Protein AF-A0A523STI7-F1 (afdb_monomer_lite)

pLDDT: mean 82.69, std 12.05, range [50.53, 94.75]

Secondary structure (DSSP, 8-state):
-HHHHHHHHHHHHHTT--HHHHHHHTT---S-HHHHHT----HHHHHHHHHHHHHHHHHHH--

Structure (mmCIF, N/CA/C/O backbone):
data_AF-A0A523STI7-F1
#
_entry.id   AF-A0A523STI7-F1
#
loop_
_atom_site.group_PDB
_atom_site.id
_atom_site.type_symbol
_atom_site.label_atom_id
_atom_site.label_alt_id
_atom_site.label_comp_id
_atom_site.label_asym_id
_atom_site.label_entity_id
_atom_site.label_seq_id
_atom_site.pdbx_PDB_ins_code
_atom_site.Cartn_x
_atom_site.Cartn_y
_atom_site.Cartn_z
_atom_site.occupancy
_atom_site.B_iso_or_equiv
_atom_site.auth_seq_id
_atom_site.auth_comp_id
_atom_site.auth_asym_id
_atom_site.auth_atom_id
_atom_site.pdbx_PDB_model_num
ATOM 1 N N . MET A 1 1 ? 3.704 -10.253 16.348 1.00 57.62 1 MET A N 1
ATOM 2 C CA . MET A 1 1 ? 4.161 -9.261 15.338 1.00 57.62 1 MET A CA 1
ATOM 3 C C . MET A 1 1 ? 3.762 -9.605 13.898 1.00 57.62 1 MET A C 1
ATOM 5 O O . MET A 1 1 ? 3.552 -8.670 13.139 1.00 57.62 1 MET A O 1
ATOM 9 N N . ASN A 1 2 ? 3.649 -10.881 13.494 1.00 75.94 2 ASN A N 1
ATOM 10 C CA . ASN A 1 2 ? 3.335 -11.233 12.096 1.00 75.94 2 ASN A CA 1
ATOM 11 C C . ASN A 1 2 ? 1.863 -11.019 11.700 1.00 75.94 2 ASN A C 1
ATOM 13 O O . ASN A 1 2 ? 1.611 -10.526 10.610 1.00 75.94 2 ASN A O 1
ATOM 17 N N . GLU A 1 3 ? 0.910 -11.249 12.605 1.00 86.12 3 GLU A N 1
ATOM 18 C CA . GLU A 1 3 ? -0.531 -11.147 12.304 1.00 86.12 3 GLU A CA 1
ATOM 19 C C . GLU A 1 3 ? -0.970 -9.762 11.805 1.00 86.12 3 GLU A C 1
ATOM 21 O O . GLU A 1 3 ? -1.705 -9.663 10.830 1.00 86.12 3 GLU A O 1
ATOM 26 N N . LEU A 1 4 ? -0.462 -8.679 12.406 1.00 86.81 4 LEU A N 1
ATOM 27 C CA . LEU A 1 4 ? -0.723 -7.304 11.949 1.00 86.81 4 LEU A CA 1
ATOM 28 C C . LEU A 1 4 ? -0.198 -7.058 10.531 1.00 86.81 4 LEU A C 1
ATOM 30 O O . LEU A 1 4 ? -0.840 -6.384 9.726 1.00 86.81 4 LEU A O 1
ATOM 34 N N . ARG A 1 5 ? 0.978 -7.612 10.220 1.00 88.00 5 ARG A N 1
ATOM 35 C CA . ARG A 1 5 ? 1.604 -7.481 8.904 1.00 88.00 5 ARG A CA 1
ATOM 36 C C . ARG A 1 5 ? 0.839 -8.287 7.850 1.00 88.00 5 ARG A C 1
ATOM 38 O O . ARG A 1 5 ? 0.692 -7.816 6.722 1.00 88.00 5 ARG A O 1
ATOM 45 N N . ASP A 1 6 ? 0.330 -9.453 8.224 1.00 90.00 6 ASP A N 1
ATOM 46 C CA . ASP A 1 6 ? -0.455 -10.328 7.352 1.00 90.00 6 ASP A CA 1
ATOM 47 C C . ASP A 1 6 ? -1.867 -9.774 7.124 1.00 90.00 6 ASP A C 1
ATOM 49 O O . ASP A 1 6 ? -2.367 -9.777 5.995 1.00 90.00 6 ASP A O 1
ATOM 53 N N . PHE A 1 7 ? -2.476 -9.200 8.163 1.00 91.81 7 PHE A N 1
ATOM 54 C CA . PHE A 1 7 ? -3.731 -8.465 8.059 1.00 91.81 7 PHE A CA 1
ATOM 55 C C . PHE A 1 7 ? -3.584 -7.246 7.149 1.00 91.81 7 PHE A C 1
ATOM 57 O O . PHE A 1 7 ? -4.356 -7.107 6.203 1.00 91.81 7 PHE A O 1
ATOM 64 N N . TYR A 1 8 ? -2.558 -6.411 7.363 1.00 91.88 8 TYR A N 1
ATOM 65 C CA . TYR A 1 8 ? -2.256 -5.285 6.477 1.00 91.88 8 TYR A CA 1
ATOM 66 C C . TYR A 1 8 ? -2.089 -5.756 5.032 1.00 91.88 8 TYR A C 1
ATOM 68 O O . TYR A 1 8 ? -2.699 -5.195 4.128 1.00 91.88 8 TYR A O 1
ATOM 76 N N . ALA A 1 9 ? -1.304 -6.812 4.801 1.00 92.12 9 ALA A N 1
ATOM 77 C CA . ALA A 1 9 ? -1.071 -7.318 3.455 1.00 92.12 9 ALA A CA 1
ATOM 78 C C . ALA A 1 9 ? -2.373 -7.772 2.781 1.00 92.12 9 ALA A C 1
ATOM 80 O O . ALA A 1 9 ? -2.651 -7.400 1.642 1.00 92.12 9 ALA A O 1
ATOM 81 N N . THR A 1 10 ? -3.202 -8.516 3.511 1.00 93.25 10 THR A N 1
ATOM 82 C CA . THR A 1 10 ? -4.510 -8.981 3.036 1.00 93.25 10 THR A CA 1
ATOM 83 C C . THR A 1 10 ? -5.444 -7.810 2.745 1.00 93.25 10 THR A C 1
ATOM 85 O O . THR A 1 10 ? -6.102 -7.785 1.704 1.00 93.25 10 THR A O 1
ATOM 88 N N . PHE A 1 11 ? -5.482 -6.817 3.633 1.00 94.19 11 PHE A N 1
ATOM 89 C CA . PHE A 1 11 ? -6.303 -5.626 3.474 1.00 94.19 11 PHE A CA 1
ATOM 90 C C . PHE A 1 11 ? -5.896 -4.837 2.226 1.00 94.19 11 PHE A C 1
ATOM 92 O O . PHE A 1 11 ? -6.748 -4.531 1.396 1.00 94.19 11 PHE A O 1
ATOM 99 N N . MET A 1 12 ? -4.604 -4.560 2.045 1.00 94.19 12 MET A N 1
ATOM 100 C CA . MET A 1 12 ? -4.109 -3.787 0.903 1.00 94.19 12 MET A CA 1
ATOM 101 C C . MET A 1 12 ? -4.378 -4.500 -0.428 1.00 94.19 12 MET A C 1
ATOM 103 O O . MET A 1 12 ? -4.807 -3.857 -1.385 1.00 94.19 12 MET A O 1
ATOM 107 N N . VAL A 1 13 ? -4.208 -5.828 -0.487 1.00 93.25 13 VAL A N 1
ATOM 108 C CA . VAL A 1 13 ? -4.521 -6.605 -1.699 1.00 93.25 13 VAL A CA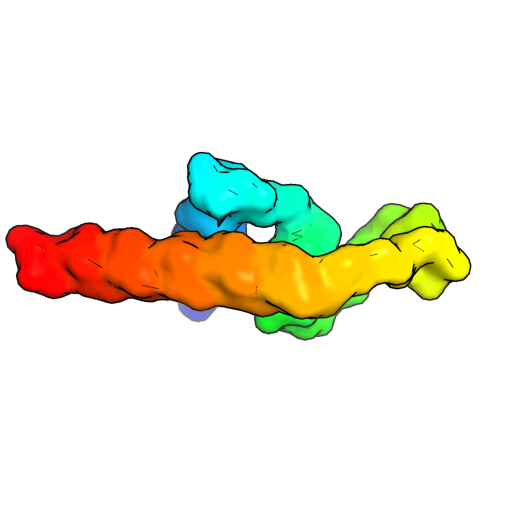 1
ATOM 109 C C . VAL A 1 13 ? -6.007 -6.524 -2.051 1.00 93.25 13 VAL A C 1
ATOM 111 O O . VAL A 1 13 ? -6.362 -6.316 -3.210 1.00 93.25 13 VAL A O 1
ATOM 114 N N . ARG A 1 14 ? -6.895 -6.615 -1.053 1.00 93.12 14 ARG A N 1
ATOM 115 C CA . ARG A 1 14 ? -8.346 -6.469 -1.262 1.00 93.12 14 ARG A CA 1
ATOM 116 C C . ARG A 1 14 ? -8.749 -5.077 -1.758 1.00 93.12 14 ARG A C 1
ATOM 118 O O . ARG A 1 14 ? -9.769 -4.965 -2.427 1.00 93.12 14 ARG A O 1
ATOM 125 N N . HIS A 1 15 ? -7.945 -4.053 -1.478 1.00 92.38 15 HIS A N 1
ATOM 126 C CA . HIS A 1 15 ? -8.183 -2.666 -1.892 1.00 92.38 15 HIS A CA 1
ATOM 127 C C . HIS A 1 15 ? -7.381 -2.260 -3.140 1.00 92.38 15 HIS A C 1
ATOM 129 O O . HIS A 1 15 ? -7.145 -1.079 -3.395 1.00 92.38 15 HIS A O 1
ATOM 135 N N . GLY A 1 16 ? -6.997 -3.244 -3.960 1.00 87.25 16 GLY A N 1
ATOM 136 C CA . GLY A 1 16 ? -6.488 -3.009 -5.310 1.00 87.25 16 GLY A CA 1
ATOM 137 C C . GLY A 1 16 ? -4.977 -2.821 -5.405 1.00 87.25 16 GLY A C 1
ATOM 138 O O . GLY A 1 16 ? -4.511 -2.265 -6.401 1.00 87.25 16 GLY A O 1
ATOM 139 N N . LEU A 1 17 ? -4.209 -3.260 -4.403 1.00 91.06 17 LEU A N 1
ATOM 140 C CA . LEU A 1 17 ? -2.758 -3.411 -4.520 1.00 91.06 17 LEU A CA 1
ATOM 141 C C . LEU A 1 17 ? -2.377 -4.836 -4.926 1.00 91.06 17 LEU A C 1
ATOM 143 O O . LEU A 1 17 ? -3.056 -5.802 -4.584 1.00 91.06 17 LEU A O 1
ATOM 147 N N . ILE A 1 18 ? -1.253 -4.978 -5.622 1.00 89.38 18 ILE A N 1
ATOM 148 C CA . ILE A 1 18 ? -0.667 -6.296 -5.904 1.00 89.38 18 ILE A CA 1
ATOM 149 C C . ILE A 1 18 ? 0.309 -6.708 -4.798 1.00 89.38 18 ILE A C 1
ATOM 151 O O . ILE A 1 18 ? 0.797 -5.876 -4.029 1.00 89.38 18 ILE A O 1
ATOM 155 N N . ARG A 1 19 ? 0.612 -8.006 -4.703 1.00 87.25 19 ARG A N 1
ATOM 156 C CA . ARG A 1 19 ? 1.485 -8.539 -3.641 1.00 87.25 19 ARG A CA 1
ATOM 157 C C . ARG A 1 19 ? 2.865 -7.899 -3.652 1.00 87.25 19 ARG A C 1
ATOM 159 O O . ARG A 1 19 ? 3.428 -7.655 -2.597 1.00 87.25 19 ARG A O 1
ATOM 166 N N . GLU A 1 20 ? 3.375 -7.571 -4.824 1.00 86.06 20 GLU A N 1
ATOM 167 C CA . GLU A 1 20 ? 4.687 -6.974 -5.015 1.00 86.06 20 GLU A CA 1
ATOM 168 C C . GLU A 1 20 ? 4.739 -5.520 -4.536 1.00 86.06 20 GLU A C 1
ATOM 170 O O . GLU A 1 20 ? 5.750 -5.089 -3.987 1.00 86.06 20 GLU A O 1
ATOM 175 N N . GLU A 1 21 ? 3.629 -4.788 -4.661 1.00 87.94 21 GLU A N 1
ATOM 176 C CA . GLU A 1 21 ? 3.462 -3.457 -4.069 1.00 87.94 21 GLU A CA 1
ATOM 177 C C . GLU A 1 21 ? 3.425 -3.537 -2.551 1.00 87.94 21 GLU A C 1
ATOM 179 O O . GLU A 1 21 ? 4.086 -2.760 -1.869 1.00 87.94 21 GLU A O 1
ATOM 184 N N . VAL A 1 22 ? 2.680 -4.500 -2.017 1.00 90.81 22 VAL A N 1
ATOM 185 C CA . VAL A 1 22 ? 2.589 -4.724 -0.575 1.00 90.81 22 VAL A CA 1
ATOM 186 C C . VAL A 1 22 ? 3.936 -5.156 0.003 1.00 90.81 22 VAL A C 1
ATOM 188 O O . VAL A 1 22 ? 4.344 -4.642 1.042 1.00 90.81 22 VAL A O 1
ATOM 191 N N . ASP A 1 23 ? 4.651 -6.048 -0.677 1.00 88.44 23 ASP A N 1
ATOM 192 C CA . ASP A 1 23 ? 5.991 -6.472 -0.285 1.00 88.44 23 ASP A CA 1
ATOM 193 C C . ASP A 1 23 ? 6.960 -5.286 -0.301 1.00 88.44 23 ASP A C 1
ATOM 195 O O . ASP A 1 23 ? 7.662 -5.082 0.691 1.00 88.44 23 ASP A O 1
ATOM 199 N N . LEU A 1 24 ? 6.925 -4.439 -1.340 1.00 86.62 24 LEU A N 1
ATOM 200 C CA . LEU A 1 24 ? 7.698 -3.193 -1.384 1.00 86.62 24 LEU A CA 1
ATOM 201 C C . LEU A 1 24 ? 7.390 -2.298 -0.171 1.00 86.62 24 LEU A C 1
ATOM 203 O O . LEU A 1 24 ? 8.313 -1.844 0.504 1.00 86.62 24 LEU A O 1
ATOM 207 N N . LEU A 1 25 ? 6.109 -2.065 0.131 1.00 88.56 25 LEU A N 1
ATOM 208 C CA . LEU A 1 25 ? 5.675 -1.224 1.256 1.00 88.56 25 LEU A CA 1
ATOM 209 C C . LEU A 1 25 ? 6.111 -1.788 2.613 1.00 88.56 25 LEU A C 1
ATOM 211 O O . LEU A 1 25 ? 6.375 -1.032 3.545 1.00 88.56 25 LEU A O 1
ATOM 215 N N . GLN A 1 26 ? 6.210 -3.112 2.729 1.00 90.38 26 GLN A N 1
ATOM 216 C CA . GLN A 1 26 ? 6.680 -3.795 3.932 1.00 90.38 26 GLN A CA 1
ATOM 217 C C . GLN A 1 26 ? 8.207 -3.963 3.985 1.00 90.38 26 GLN A C 1
ATOM 219 O O . GLN A 1 26 ? 8.712 -4.564 4.936 1.00 90.38 26 GLN A O 1
ATOM 224 N N . GLY A 1 27 ? 8.943 -3.455 2.990 1.00 86.25 27 GLY A N 1
ATOM 225 C CA . GLY A 1 27 ? 10.397 -3.592 2.889 1.00 86.25 27 GLY A CA 1
ATOM 226 C C . GLY A 1 27 ? 10.866 -5.007 2.534 1.00 86.25 27 GLY A C 1
ATOM 227 O O . GLY A 1 27 ? 12.029 -5.347 2.747 1.00 86.25 27 GLY A O 1
ATOM 228 N N . ARG A 1 28 ? 9.977 -5.859 2.017 1.00 83.88 28 ARG A N 1
ATOM 229 C CA . ARG A 1 28 ? 10.302 -7.202 1.533 1.00 83.88 28 ARG A CA 1
ATOM 230 C C . ARG A 1 28 ? 10.761 -7.122 0.088 1.00 83.88 28 ARG A C 1
ATOM 232 O O . ARG A 1 28 ? 10.134 -6.488 -0.757 1.00 83.88 28 ARG A O 1
ATOM 239 N N . ILE A 1 29 ? 11.843 -7.827 -0.220 1.00 73.06 29 ILE A N 1
ATOM 240 C CA . ILE A 1 29 ? 12.280 -7.944 -1.604 1.00 73.06 29 ILE A CA 1
ATOM 241 C C . ILE A 1 29 ? 11.442 -9.031 -2.274 1.00 73.06 29 ILE A C 1
ATOM 243 O O . ILE A 1 29 ? 11.568 -10.208 -1.928 1.00 73.06 29 ILE A O 1
ATOM 247 N N . SER A 1 30 ? 10.612 -8.639 -3.243 1.00 67.88 30 SER A N 1
ATOM 248 C CA . SER A 1 30 ? 9.832 -9.595 -4.029 1.00 67.88 30 SER A CA 1
ATOM 249 C C . SER A 1 30 ? 10.750 -10.655 -4.656 1.00 67.88 30 SER A C 1
ATOM 251 O O . SER A 1 30 ? 11.855 -10.362 -5.133 1.00 67.88 30 SER A O 1
ATOM 253 N N . LYS A 1 31 ? 10.284 -11.910 -4.644 1.00 67.94 31 LYS A N 1
ATOM 254 C CA . LYS A 1 31 ? 10.964 -13.044 -5.294 1.00 67.94 31 LYS A CA 1
ATOM 255 C C 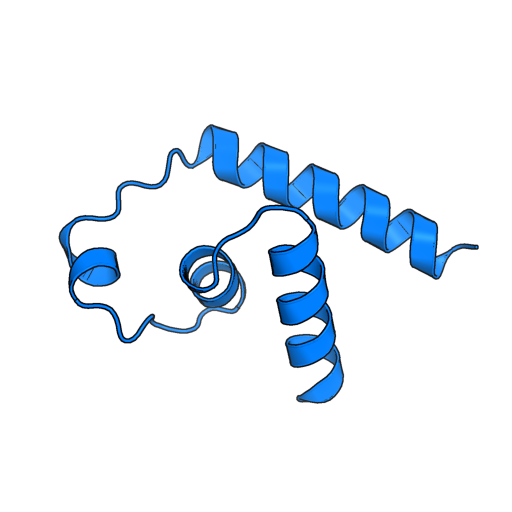. LYS A 1 31 ? 10.861 -12.983 -6.823 1.00 67.94 31 LYS A C 1
ATOM 257 O O . LYS A 1 31 ? 11.550 -13.734 -7.506 1.00 67.94 31 LYS A O 1
ATOM 262 N N . SER A 1 32 ? 10.013 -12.106 -7.361 1.00 68.94 32 SER A N 1
ATOM 263 C CA . SER A 1 32 ? 9.828 -11.954 -8.800 1.00 68.94 32 SER A CA 1
ATOM 264 C C . SER A 1 32 ? 11.003 -11.202 -9.434 1.00 68.94 32 SER A C 1
ATOM 266 O O . SER A 1 32 ? 11.262 -10.037 -9.123 1.00 68.94 32 SER A O 1
ATOM 268 N N . ILE A 1 33 ? 11.704 -11.864 -10.361 1.00 61.28 33 ILE A N 1
ATOM 269 C CA . ILE A 1 33 ? 12.806 -11.276 -11.145 1.00 61.28 33 ILE A CA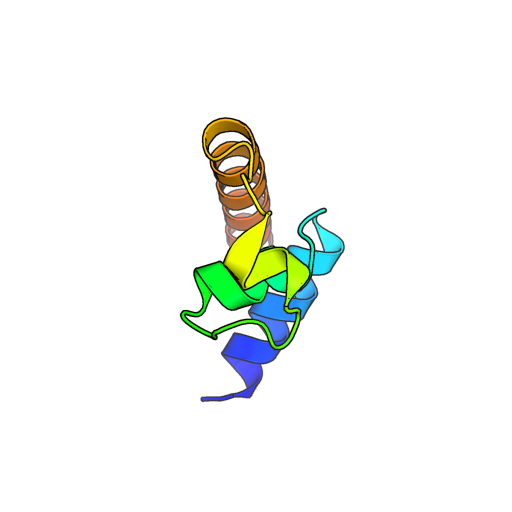 1
ATOM 270 C C . ILE A 1 33 ? 12.305 -10.077 -11.967 1.00 61.28 33 ILE A C 1
ATOM 272 O O . ILE A 1 33 ? 13.027 -9.086 -12.086 1.00 61.28 33 ILE A O 1
ATOM 276 N N . PHE A 1 34 ? 11.055 -10.124 -12.448 1.00 62.22 34 PHE A N 1
ATOM 277 C CA . PHE A 1 34 ? 10.405 -9.021 -13.166 1.00 62.22 34 PHE A CA 1
ATOM 278 C C . PHE A 1 34 ? 10.286 -7.762 -12.311 1.00 62.22 34 PHE A C 1
ATOM 280 O O . PHE A 1 34 ? 10.546 -6.663 -12.793 1.00 62.22 34 PHE A O 1
ATOM 287 N N . VAL A 1 35 ? 9.967 -7.918 -11.026 1.00 64.25 35 VA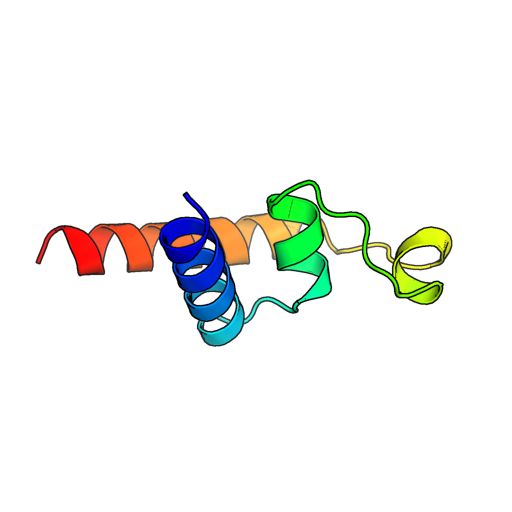L A N 1
ATOM 288 C CA . VAL A 1 35 ? 9.838 -6.785 -10.104 1.00 64.25 35 VAL A CA 1
ATOM 289 C C . VAL A 1 35 ? 11.177 -6.150 -9.761 1.00 64.25 35 VAL A C 1
ATOM 291 O O . VAL A 1 35 ? 11.264 -4.937 -9.613 1.00 64.25 35 VAL A O 1
ATOM 294 N N . ARG A 1 36 ? 12.246 -6.945 -9.710 1.00 61.06 36 ARG A N 1
ATOM 295 C CA . ARG A 1 36 ? 13.596 -6.418 -9.477 1.00 61.06 36 ARG A CA 1
ATOM 296 C C . ARG A 1 36 ? 14.192 -5.677 -10.676 1.00 61.06 36 ARG A C 1
ATOM 298 O O . ARG A 1 36 ? 14.989 -4.775 -10.453 1.00 61.06 36 ARG A O 1
ATOM 305 N N . HIS A 1 37 ? 13.850 -6.060 -11.909 1.00 60.03 37 HIS A N 1
ATOM 306 C CA . HIS A 1 37 ? 14.552 -5.570 -13.107 1.00 60.03 37 HIS A CA 1
ATOM 307 C C . HIS A 1 37 ? 13.703 -4.697 -14.042 1.00 60.03 37 HIS A C 1
ATOM 309 O O . HIS A 1 37 ? 14.268 -3.892 -14.774 1.00 60.03 37 HIS A O 1
ATOM 315 N N . TYR A 1 38 ? 12.372 -4.826 -14.027 1.00 60.69 38 TYR A N 1
ATOM 316 C CA . TYR A 1 38 ? 11.493 -4.201 -15.031 1.00 60.69 38 TYR A CA 1
ATOM 317 C C . TYR A 1 38 ? 10.305 -3.441 -14.445 1.00 60.69 38 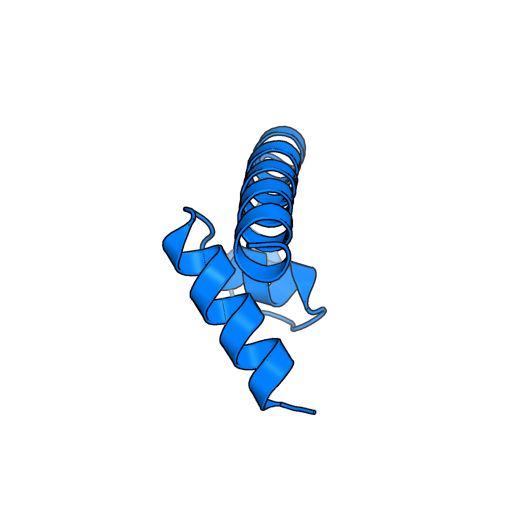TYR A C 1
ATOM 319 O O . TYR A 1 38 ? 9.545 -2.809 -15.179 1.00 60.69 38 TYR A O 1
ATOM 327 N N . TRP A 1 39 ? 10.110 -3.495 -13.132 1.00 65.94 39 TRP A N 1
ATOM 328 C CA . TRP A 1 39 ? 8.967 -2.845 -12.521 1.00 65.94 39 TRP A CA 1
ATOM 329 C C . TRP A 1 39 ? 9.236 -1.360 -12.315 1.00 65.94 39 TRP A C 1
ATOM 331 O O . TRP A 1 39 ? 9.935 -0.945 -11.396 1.00 65.94 39 TRP A O 1
ATOM 341 N N . SER A 1 40 ? 8.646 -0.560 -13.200 1.00 66.81 40 SER A N 1
ATOM 342 C CA . SER A 1 40 ? 8.432 0.866 -12.998 1.00 66.81 40 SER A CA 1
ATOM 343 C C . SER A 1 40 ? 6.988 1.048 -12.527 1.00 66.81 40 SER A C 1
ATOM 345 O O . SER A 1 40 ? 6.090 1.230 -13.355 1.00 66.81 40 SER A O 1
ATOM 347 N N . PRO A 1 41 ? 6.699 0.909 -11.217 1.00 67.50 41 PRO A N 1
ATOM 348 C CA . PRO A 1 41 ? 5.375 1.245 -10.733 1.00 67.50 41 PRO A CA 1
ATOM 349 C C . PRO A 1 41 ? 5.119 2.707 -11.079 1.00 67.50 41 PRO A C 1
ATOM 351 O O . PRO A 1 41 ? 5.994 3.557 -10.906 1.00 67.50 41 PRO A O 1
ATOM 354 N N . ALA A 1 42 ? 3.909 3.030 -11.526 1.00 80.12 42 ALA A N 1
ATOM 355 C CA . ALA A 1 42 ? 3.473 4.415 -11.576 1.00 80.12 42 ALA A CA 1
ATOM 356 C C . ALA A 1 42 ? 3.396 4.931 -10.126 1.00 80.12 42 ALA A C 1
ATOM 358 O O . ALA A 1 42 ? 2.343 4.870 -9.498 1.00 80.12 42 ALA A O 1
ATOM 359 N N . ILE A 1 43 ? 4.526 5.388 -9.564 1.00 81.81 43 ILE A N 1
ATOM 360 C CA . ILE A 1 43 ? 4.698 5.700 -8.130 1.00 81.81 43 ILE A CA 1
ATOM 361 C C . ILE A 1 43 ? 3.620 6.673 -7.653 1.00 81.81 43 ILE A C 1
ATOM 363 O O . ILE A 1 43 ? 3.122 6.561 -6.534 1.00 81.81 43 ILE A O 1
ATOM 367 N N . LYS A 1 44 ? 3.233 7.613 -8.520 1.00 86.00 44 LYS A N 1
ATOM 368 C CA . LYS A 1 44 ? 2.154 8.559 -8.252 1.00 86.00 44 LYS A CA 1
ATOM 369 C C . LYS A 1 44 ? 0.809 7.845 -8.066 1.00 86.00 44 LYS A C 1
ATOM 371 O O . LYS A 1 44 ? 0.147 8.081 -7.065 1.00 86.00 44 LYS A O 1
ATOM 376 N N . GLU A 1 45 ? 0.431 6.935 -8.958 1.00 87.38 45 GLU A N 1
ATOM 377 C CA . GLU A 1 45 ? -0.815 6.158 -8.855 1.00 87.38 45 GLU A CA 1
ATOM 378 C C . GLU A 1 45 ? -0.792 5.158 -7.696 1.00 87.38 45 GLU A C 1
ATOM 380 O O . GLU A 1 45 ? -1.772 5.021 -6.963 1.00 87.38 45 GLU A O 1
ATOM 385 N N . LEU A 1 46 ? 0.349 4.498 -7.476 1.00 88.75 46 LEU A N 1
ATOM 386 C CA . LEU A 1 46 ? 0.556 3.621 -6.325 1.00 88.75 46 LEU A CA 1
ATOM 387 C C . LEU A 1 46 ? 0.338 4.386 -5.017 1.00 88.75 46 LEU A C 1
ATOM 389 O O . LEU A 1 46 ? -0.404 3.929 -4.151 1.00 88.75 46 LEU A O 1
ATOM 393 N N . ARG A 1 47 ? 0.922 5.582 -4.897 1.00 90.12 47 ARG A N 1
ATOM 394 C CA . ARG A 1 47 ? 0.720 6.462 -3.745 1.00 90.12 47 ARG A CA 1
ATOM 395 C C . ARG A 1 47 ? -0.767 6.742 -3.514 1.00 90.12 47 ARG A C 1
ATOM 397 O O . ARG A 1 47 ? -1.226 6.598 -2.384 1.00 90.12 47 ARG A O 1
ATOM 404 N N . HIS A 1 48 ? -1.519 7.113 -4.552 1.00 92.81 48 HIS A N 1
ATOM 405 C CA . HIS A 1 48 ? -2.954 7.386 -4.416 1.00 92.81 48 HI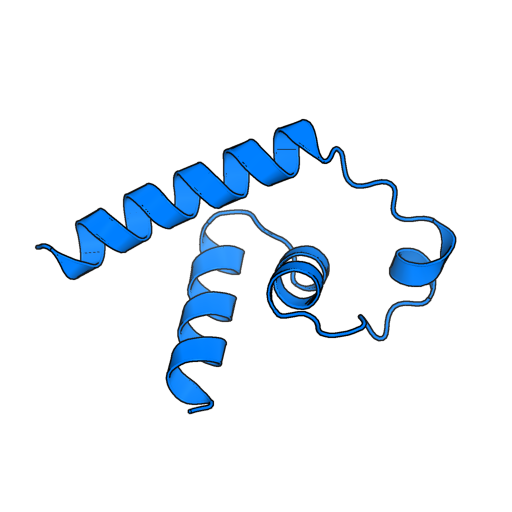S A CA 1
ATOM 406 C C . HIS A 1 48 ? -3.733 6.160 -3.923 1.00 92.81 48 HIS A C 1
ATOM 408 O O . HIS A 1 48 ? -4.512 6.283 -2.978 1.00 92.81 48 HIS A O 1
ATOM 414 N N . ARG A 1 49 ? -3.486 4.973 -4.496 1.00 93.06 49 ARG A N 1
ATOM 415 C CA . ARG A 1 49 ? -4.132 3.723 -4.055 1.00 93.06 49 ARG A CA 1
ATOM 416 C C . ARG A 1 49 ? -3.784 3.365 -2.613 1.00 93.06 49 ARG A C 1
ATOM 418 O O . ARG A 1 49 ? -4.678 3.027 -1.844 1.00 93.06 49 ARG A O 1
ATOM 425 N N . VAL A 1 50 ? -2.516 3.509 -2.225 1.00 93.50 50 VAL A N 1
ATOM 426 C CA . VAL A 1 50 ? -2.058 3.287 -0.845 1.00 93.50 50 VAL A CA 1
ATOM 427 C C . VAL A 1 50 ? -2.792 4.203 0.125 1.00 93.50 50 VAL A C 1
ATOM 429 O O . VAL A 1 50 ? -3.364 3.724 1.099 1.00 93.50 50 VAL A O 1
ATOM 432 N N . PHE A 1 51 ? -2.808 5.514 -0.128 1.00 94.75 51 PHE A N 1
ATOM 433 C CA . PHE A 1 51 ? -3.460 6.456 0.782 1.00 94.75 51 PHE A CA 1
ATOM 434 C C . PHE A 1 51 ? -4.970 6.252 0.854 1.00 94.75 51 PHE A C 1
ATOM 436 O O . PHE A 1 51 ? -5.533 6.376 1.939 1.00 94.75 51 PHE A O 1
ATOM 443 N N . LYS A 1 52 ? -5.616 5.897 -0.262 1.00 94.56 52 LYS A N 1
ATOM 444 C CA . LYS A 1 52 ? -7.036 5.542 -0.269 1.00 94.56 52 LYS A CA 1
ATOM 445 C C . LYS A 1 52 ? -7.310 4.334 0.632 1.00 94.56 52 LYS A C 1
ATOM 447 O O . LYS A 1 52 ? -8.128 4.442 1.540 1.00 94.56 52 LYS A O 1
ATOM 452 N N . ALA A 1 53 ? -6.565 3.241 0.455 1.00 93.44 53 ALA A N 1
ATOM 453 C CA . ALA A 1 53 ? -6.703 2.049 1.291 1.00 93.44 53 ALA A CA 1
ATOM 454 C C . ALA A 1 53 ? -6.440 2.359 2.778 1.00 93.44 53 ALA A C 1
ATOM 456 O O . ALA A 1 53 ? -7.164 1.898 3.654 1.00 93.44 53 ALA A O 1
ATOM 457 N N . LEU A 1 54 ? -5.449 3.199 3.093 1.00 93.38 54 LEU A N 1
ATOM 458 C CA . LEU A 1 54 ? -5.176 3.607 4.477 1.00 93.38 54 LEU A CA 1
ATOM 459 C C . LEU A 1 54 ? -6.307 4.440 5.100 1.00 93.38 54 LEU A C 1
ATOM 461 O O . LEU A 1 54 ? -6.561 4.311 6.298 1.00 93.38 54 LEU A O 1
ATOM 465 N N . GLN A 1 55 ? -6.983 5.289 4.321 1.00 93.94 55 GLN A N 1
ATOM 466 C CA . GLN A 1 55 ? -8.157 6.035 4.791 1.00 93.94 55 GLN A CA 1
ATOM 467 C C . GLN A 1 55 ? -9.310 5.086 5.134 1.00 93.94 55 GLN A C 1
ATOM 469 O O . GLN A 1 55 ? -9.906 5.211 6.202 1.00 93.94 55 GLN A O 1
ATOM 474 N N . GLU A 1 56 ? -9.576 4.104 4.273 1.00 92.00 56 GLU A N 1
ATOM 475 C CA . GLU A 1 56 ? -10.607 3.080 4.488 1.00 92.00 56 GLU A CA 1
ATOM 476 C C . GLU A 1 56 ? -10.273 2.191 5.698 1.00 92.00 56 GLU A C 1
ATOM 478 O O . GLU A 1 56 ? -11.136 1.920 6.538 1.00 92.00 56 GLU A O 1
ATOM 483 N N . LEU A 1 57 ? -9.000 1.811 5.854 1.00 90.38 57 LEU A N 1
ATOM 484 C CA . LEU A 1 57 ? -8.513 1.067 7.016 1.00 90.38 57 LEU A CA 1
ATOM 485 C C . LEU A 1 57 ? -8.738 1.853 8.310 1.00 90.38 57 LEU A C 1
ATOM 487 O O . LEU A 1 57 ? -9.246 1.310 9.286 1.00 90.38 57 LEU A O 1
ATOM 491 N N . LYS A 1 58 ? -8.385 3.144 8.315 1.00 90.56 58 LYS A N 1
ATOM 492 C CA . LYS A 1 58 ? -8.585 4.020 9.472 1.00 90.56 58 LYS A CA 1
ATOM 493 C C . LYS A 1 58 ? -10.063 4.097 9.852 1.00 90.56 58 LYS A C 1
ATOM 495 O O . LYS A 1 58 ? -10.373 3.977 11.028 1.00 90.56 58 LYS A O 1
ATOM 500 N N . GLN A 1 59 ? -10.958 4.280 8.882 1.00 89.19 59 GLN A N 1
ATOM 501 C CA . GLN A 1 59 ? -12.402 4.331 9.136 1.00 89.19 59 GLN A CA 1
ATOM 502 C C . GLN A 1 59 ? -12.927 3.011 9.713 1.00 89.19 59 GLN A C 1
ATOM 504 O O . GLN A 1 59 ? -13.658 3.037 10.697 1.00 89.19 59 GLN A O 1
ATOM 509 N N . THR A 1 60 ? -12.485 1.875 9.167 1.00 83.81 60 THR A N 1
ATOM 510 C CA . THR A 1 60 ? -12.880 0.534 9.637 1.00 83.81 60 THR A CA 1
ATOM 511 C C . THR A 1 60 ? -12.468 0.280 11.090 1.00 83.81 60 THR A C 1
ATOM 513 O O . THR A 1 60 ? -13.190 -0.375 11.823 1.00 83.81 60 THR A O 1
ATOM 516 N N . THR A 1 61 ? -11.317 0.797 11.528 1.00 73.75 61 THR A N 1
ATOM 517 C CA . THR A 1 61 ? -10.825 0.604 12.906 1.00 73.75 61 THR A CA 1
ATOM 518 C C . THR A 1 61 ? -11.418 1.607 13.910 1.00 73.75 61 THR A C 1
ATOM 520 O O . THR A 1 61 ? -11.314 1.399 15.115 1.00 73.75 61 THR A O 1
ATOM 523 N N . LEU A 1 62 ? -11.991 2.718 13.433 1.00 63.38 62 LEU A N 1
ATOM 524 C CA . LEU A 1 62 ? -12.619 3.771 14.249 1.00 63.38 62 LEU A CA 1
ATOM 525 C C . LEU A 1 62 ? -14.153 3.653 14.329 1.00 63.38 62 LEU A C 1
ATOM 527 O O . LEU A 1 62 ? -14.783 4.525 14.928 1.00 63.38 62 LEU A O 1
ATOM 531 N N . SER A 1 63 ? -14.735 2.616 13.721 1.00 50.53 63 SER A N 1
ATOM 532 C CA . SER A 1 63 ? -16.165 2.271 13.783 1.00 50.53 63 SER A CA 1
ATOM 533 C C . SER A 1 63 ? -16.397 1.048 14.661 1.00 50.53 63 SER A C 1
ATOM 535 O O . SER A 1 63 ? -17.495 0.991 15.255 1.00 50.53 63 SER A O 1
#

Sequence (63 aa):
MNELRDFYATFMVRHGLIREEVDLLQGRISKSIFVRHYWSPAIKELRHRVFKALQELKQTTLS

Foldseek 3Di:
DVVVLVVVLVLLVVLPDDNCLSCVVVVHDDPDPCSVPPDPDPVVVSVVSVVVSVVVVVVVVVD

Radius of gyration: 12.45 Å; chains: 1; bounding box: 31×22×30 Å